Protein AF-A0A128A4F1-F1 (afdb_monomer)

pLDDT: mean 85.99, std 13.38, range [46.47, 97.38]

Solvent-accessible surface area (backbone atoms only — not comparable to full-atom values): 4676 Å² total; per-residue (Å²): 109,72,68,58,47,37,53,52,38,44,65,67,50,72,77,55,56,67,68,60,42,49,54,54,40,56,69,72,62,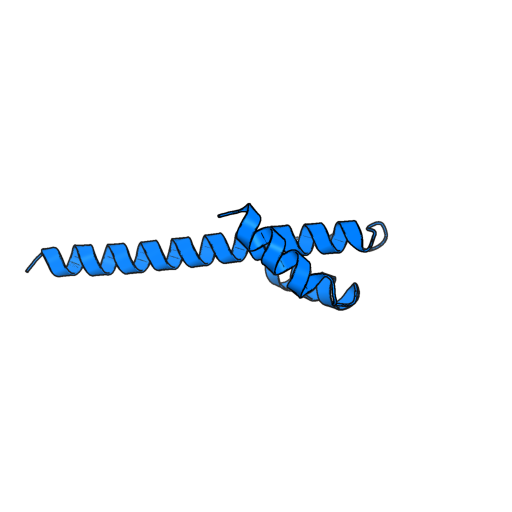43,90,84,59,76,74,78,74,72,89,79,60,53,66,66,58,47,48,50,52,34,24,52,53,51,42,50,52,53,51,52,53,51,50,54,51,52,54,52,54,51,54,52,55,59,61,62,76,78,117

Secondary structure (DSSP, 8-state):
-HHHHHHHHHHHHTTS-HHHHHHHHHHHH-TTS----GGG--HHHHHHHHHHHHHHHHHHHHHHHHHHHHHHHHHHTT-

Structure (mmCIF, N/CA/C/O backbone):
data_AF-A0A128A4F1-F1
#
_entry.id   AF-A0A128A4F1-F1
#
loop_
_atom_site.group_PDB
_atom_site.id
_atom_site.type_symbol
_atom_site.label_atom_id
_atom_site.label_alt_id
_atom_site.label_comp_id
_atom_site.label_asym_id
_atom_site.label_entity_id
_atom_site.label_seq_id
_atom_site.pdbx_PDB_ins_code
_atom_site.Cartn_x
_atom_site.Cartn_y
_atom_site.Cartn_z
_atom_site.occupancy
_atom_site.B_iso_or_equiv
_atom_site.auth_seq_id
_atom_site.auth_comp_id
_atom_site.auth_asym_id
_atom_site.auth_atom_id
_atom_site.pdbx_PDB_model_num
ATOM 1 N N . MET A 1 1 ? -3.964 -12.785 6.977 1.00 56.69 1 MET A N 1
ATOM 2 C CA . MET A 1 1 ? -4.520 -11.448 6.675 1.00 56.69 1 MET A CA 1
ATOM 3 C C . MET A 1 1 ? -3.475 -10.567 5.993 1.00 56.69 1 MET A C 1
ATOM 5 O O . MET A 1 1 ? -3.686 -10.252 4.833 1.00 56.69 1 MET A O 1
ATOM 9 N N . LEU A 1 2 ? -2.315 -10.296 6.615 1.00 63.50 2 LEU A N 1
ATOM 10 C CA . LEU A 1 2 ? -1.192 -9.555 5.995 1.00 63.50 2 LEU A CA 1
ATOM 11 C C . LEU A 1 2 ? -0.793 -10.084 4.604 1.00 63.50 2 LEU A C 1
ATOM 13 O O . LEU A 1 2 ? -0.781 -9.318 3.647 1.00 63.50 2 LEU A O 1
ATOM 17 N N . ASN A 1 3 ? -0.596 -11.400 4.465 1.00 75.56 3 ASN A N 1
ATOM 18 C CA . ASN A 1 3 ? -0.235 -11.998 3.171 1.00 75.56 3 ASN A CA 1
ATOM 19 C C . ASN A 1 3 ? -1.324 -11.851 2.098 1.00 75.56 3 ASN A C 1
ATOM 21 O O . ASN A 1 3 ? -1.002 -11.740 0.926 1.00 75.56 3 ASN A O 1
ATOM 25 N N . ILE A 1 4 ? -2.608 -11.811 2.472 1.00 87.06 4 ILE A N 1
ATOM 26 C CA . ILE A 1 4 ? -3.700 -11.674 1.491 1.00 87.06 4 ILE A CA 1
ATOM 27 C C . ILE A 1 4 ? -3.731 -10.246 0.936 1.00 87.06 4 ILE A C 1
ATOM 29 O O . ILE A 1 4 ? -3.850 -10.062 -0.273 1.00 87.06 4 ILE A O 1
ATOM 33 N N . HIS A 1 5 ? -3.580 -9.237 1.801 1.00 85.00 5 HIS A N 1
ATOM 34 C CA . HIS A 1 5 ? -3.511 -7.840 1.366 1.00 85.00 5 HIS A CA 1
ATOM 35 C C . HIS A 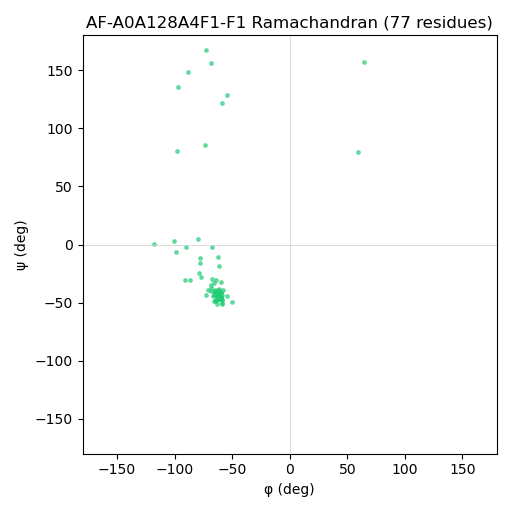1 5 ? -2.257 -7.570 0.530 1.00 85.00 5 HIS A C 1
ATOM 37 O O . HIS A 1 5 ? -2.362 -6.945 -0.523 1.00 85.00 5 HIS A O 1
ATOM 43 N N . ALA A 1 6 ? -1.101 -8.094 0.948 1.00 89.06 6 ALA A N 1
ATOM 44 C CA . ALA A 1 6 ? 0.144 -7.944 0.202 1.00 89.06 6 ALA A CA 1
ATOM 45 C C . ALA A 1 6 ? 0.048 -8.561 -1.205 1.00 89.06 6 ALA A C 1
ATOM 47 O O . ALA A 1 6 ? 0.365 -7.888 -2.181 1.00 89.06 6 ALA A O 1
ATOM 48 N N . GLU A 1 7 ? -0.468 -9.789 -1.335 1.00 94.00 7 GLU A N 1
ATOM 49 C CA . GLU A 1 7 ? -0.679 -10.440 -2.639 1.00 94.00 7 GLU A CA 1
ATOM 50 C C . GLU A 1 7 ? -1.677 -9.670 -3.519 1.00 94.00 7 GLU A C 1
ATOM 52 O O . GLU A 1 7 ? -1.443 -9.468 -4.715 1.00 94.00 7 GLU A O 1
ATOM 57 N N . TYR A 1 8 ? -2.769 -9.170 -2.930 1.00 94.62 8 TYR A N 1
ATOM 58 C CA . TYR A 1 8 ? -3.732 -8.326 -3.637 1.00 94.62 8 TYR A CA 1
ATOM 59 C C . TYR A 1 8 ? -3.076 -7.056 -4.194 1.00 94.62 8 TYR A C 1
ATOM 61 O O . TYR A 1 8 ? -3.218 -6.756 -5.384 1.00 94.62 8 TYR A O 1
ATOM 69 N N . PHE A 1 9 ? -2.332 -6.321 -3.363 1.00 95.88 9 PHE A N 1
ATOM 70 C CA . PHE A 1 9 ? -1.657 -5.101 -3.797 1.00 95.88 9 PHE A CA 1
ATOM 71 C C . PHE A 1 9 ? -0.531 -5.395 -4.781 1.00 95.88 9 PHE A C 1
ATOM 73 O O . PHE A 1 9 ? -0.404 -4.667 -5.758 1.00 95.88 9 PHE A O 1
ATOM 80 N N . LYS A 1 10 ? 0.222 -6.484 -4.619 1.00 96.12 10 LYS A N 1
ATOM 81 C CA . LYS A 1 10 ? 1.262 -6.882 -5.573 1.00 96.12 10 LYS A CA 1
ATOM 82 C C . LYS A 1 10 ? 0.682 -7.121 -6.965 1.00 96.12 10 LYS A C 1
ATOM 84 O O . LYS A 1 10 ? 1.196 -6.579 -7.938 1.00 96.12 10 LYS A O 1
ATOM 89 N N . LYS A 1 11 ? -0.444 -7.838 -7.064 1.00 96.56 11 LYS A N 1
ATOM 90 C CA . LYS A 1 11 ? -1.153 -8.047 -8.338 1.00 96.56 11 LYS A CA 1
ATOM 91 C C . LYS A 1 11 ? -1.702 -6.743 -8.923 1.00 96.56 11 LYS A C 1
ATOM 93 O O . LYS A 1 11 ? -1.638 -6.538 -10.130 1.00 96.56 11 LYS A O 1
ATOM 98 N N . LYS A 1 12 ? -2.264 -5.875 -8.078 1.00 96.56 12 LYS A N 1
ATOM 99 C CA . LYS A 1 12 ? -2.875 -4.606 -8.499 1.00 96.56 12 LYS A CA 1
ATOM 100 C C . LYS A 1 12 ? -1.842 -3.569 -8.948 1.00 96.56 12 LYS A C 1
ATOM 102 O O . LYS A 1 12 ? -2.104 -2.822 -9.883 1.00 96.56 12 LYS A O 1
ATOM 107 N N . LEU A 1 13 ? -0.707 -3.494 -8.258 1.00 97.38 13 LEU A N 1
ATOM 108 C CA . LEU A 1 13 ? 0.331 -2.488 -8.473 1.00 97.38 13 LEU A CA 1
ATOM 109 C C . LEU A 1 13 ? 1.387 -2.950 -9.480 1.00 97.38 13 LEU A C 1
ATOM 111 O O . LEU A 1 13 ? 1.907 -2.121 -10.214 1.00 97.38 13 LEU A O 1
ATOM 115 N N . GLY A 1 14 ? 1.658 -4.254 -9.580 1.00 96.25 14 GLY A N 1
ATOM 116 C CA . GLY A 1 14 ? 2.692 -4.811 -10.462 1.00 96.25 14 GLY A CA 1
ATOM 117 C C . GLY A 1 14 ? 2.425 -4.673 -11.966 1.00 96.25 14 GLY A C 1
ATOM 118 O O . GLY A 1 14 ? 3.243 -5.090 -12.775 1.00 96.25 14 GLY A O 1
ATOM 119 N N . VAL A 1 15 ? 1.278 -4.113 -12.356 1.00 96.81 15 VAL A N 1
ATOM 120 C CA . VAL A 1 15 ? 0.958 -3.758 -13.751 1.00 96.81 15 VAL A CA 1
ATOM 121 C C . VAL A 1 15 ? 1.193 -2.274 -14.046 1.00 96.81 15 VAL A C 1
ATOM 123 O O . VAL A 1 15 ? 1.025 -1.837 -15.182 1.00 96.81 15 VAL A O 1
ATOM 126 N N . LEU A 1 16 ? 1.516 -1.484 -13.021 1.00 96.94 16 LEU A N 1
ATOM 127 C CA . LEU A 1 16 ? 1.700 -0.044 -13.132 1.00 96.94 16 LEU A CA 1
ATOM 128 C C . LEU A 1 16 ? 3.150 0.286 -13.499 1.00 96.94 16 LEU A C 1
ATOM 130 O O . LEU A 1 16 ? 4.065 -0.429 -13.075 1.00 96.94 16 LEU A O 1
ATOM 134 N N . PRO A 1 17 ? 3.372 1.380 -14.247 1.00 96.44 17 PRO A N 1
ATOM 135 C CA . PRO A 1 17 ? 4.713 1.875 -14.518 1.00 96.44 17 PRO A CA 1
ATOM 136 C C . PRO A 1 17 ? 5.359 2.431 -13.238 1.00 96.44 17 PRO A C 1
ATOM 138 O O . PRO A 1 17 ? 4.667 2.831 -12.293 1.00 96.44 17 PRO A O 1
ATOM 141 N N . ILE A 1 18 ? 6.695 2.461 -13.207 1.00 93.62 18 ILE A N 1
ATOM 142 C CA . ILE A 1 18 ? 7.471 2.825 -12.011 1.00 93.62 18 ILE A CA 1
ATOM 143 C C . ILE A 1 18 ? 7.159 4.248 -11.524 1.00 93.62 18 ILE A C 1
ATOM 145 O O . ILE A 1 18 ? 7.147 4.506 -10.323 1.00 93.62 18 ILE A O 1
ATOM 149 N N . GLU A 1 19 ? 6.833 5.163 -12.435 1.00 92.81 19 GLU A N 1
ATOM 150 C CA . GLU A 1 19 ? 6.465 6.546 -12.133 1.00 92.81 19 GLU A CA 1
ATOM 151 C C . GLU A 1 19 ? 5.167 6.614 -11.318 1.00 92.81 19 GLU A C 1
ATOM 153 O O . GLU A 1 19 ? 5.098 7.323 -10.315 1.00 92.81 19 GLU A O 1
ATOM 158 N N . THR A 1 20 ? 4.157 5.819 -11.683 1.00 94.75 20 THR A N 1
ATOM 159 C CA . THR A 1 20 ? 2.889 5.750 -10.943 1.00 94.75 20 THR A CA 1
ATOM 160 C C . THR A 1 20 ? 3.076 5.114 -9.568 1.00 94.75 20 THR A C 1
ATOM 162 O O . THR A 1 20 ? 2.434 5.533 -8.603 1.00 94.75 20 THR A O 1
ATOM 165 N N . LEU A 1 21 ? 3.970 4.129 -9.442 1.00 94.62 21 LEU A N 1
ATOM 166 C CA . LEU A 1 21 ? 4.322 3.573 -8.134 1.00 94.62 21 LEU A CA 1
ATOM 167 C C . LEU A 1 21 ? 4.947 4.646 -7.234 1.00 94.62 21 LEU A C 1
ATOM 169 O O . LEU A 1 21 ? 4.566 4.763 -6.070 1.00 94.62 21 LEU A O 1
ATOM 173 N N 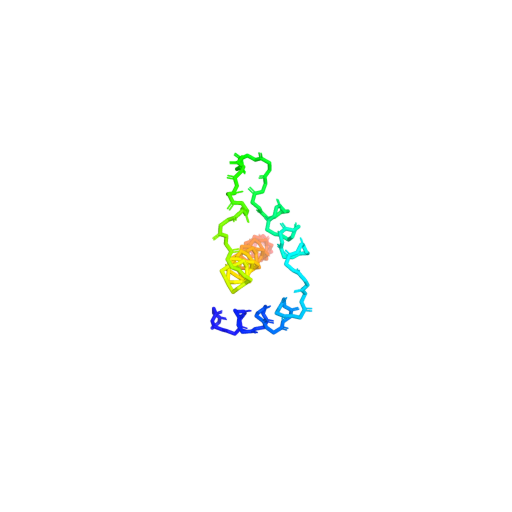. TRP A 1 22 ? 5.825 5.490 -7.782 1.00 91.75 22 TRP A N 1
ATOM 174 C CA . TRP A 1 22 ? 6.390 6.620 -7.047 1.00 91.75 22 TRP A CA 1
ATOM 175 C C . TRP A 1 22 ? 5.345 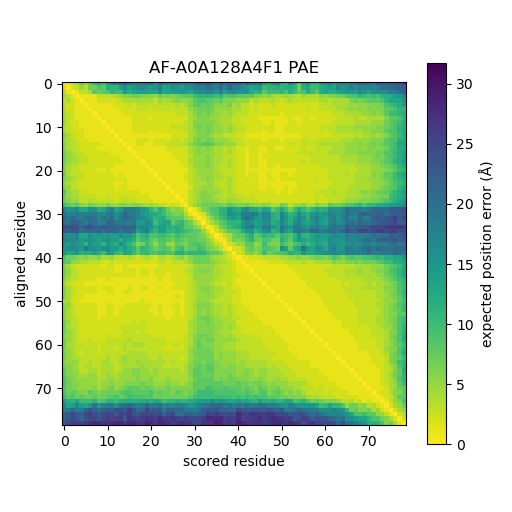7.644 -6.616 1.00 91.75 22 TRP A C 1
ATOM 177 O O . TRP A 1 22 ? 5.402 8.106 -5.482 1.00 91.75 22 TRP A O 1
ATOM 187 N N . GLU A 1 23 ? 4.365 7.968 -7.459 1.00 90.81 23 GLU A N 1
ATOM 188 C CA . GLU A 1 23 ? 3.266 8.856 -7.059 1.00 90.81 23 GLU A CA 1
ATOM 189 C C . GLU A 1 23 ? 2.450 8.287 -5.892 1.00 90.81 23 GLU A C 1
ATOM 191 O O . GLU A 1 23 ? 2.000 9.029 -5.018 1.00 90.81 23 GLU A O 1
ATOM 196 N N . ILE A 1 24 ? 2.230 6.969 -5.880 1.00 91.88 24 ILE A N 1
ATOM 197 C CA . ILE A 1 24 ? 1.544 6.284 -4.780 1.00 91.88 24 ILE A CA 1
ATOM 198 C C . ILE A 1 24 ? 2.363 6.402 -3.496 1.00 91.88 24 ILE A C 1
ATOM 200 O O . ILE A 1 24 ? 1.817 6.752 -2.452 1.00 91.88 24 ILE A O 1
ATOM 204 N N . ILE A 1 25 ? 3.662 6.124 -3.586 1.00 91.12 25 ILE A N 1
ATOM 205 C CA . ILE A 1 25 ? 4.600 6.222 -2.470 1.00 91.12 25 ILE A CA 1
ATOM 206 C C . ILE A 1 25 ? 4.612 7.658 -1.925 1.00 91.12 25 ILE A C 1
ATOM 208 O O . ILE A 1 25 ? 4.351 7.862 -0.743 1.00 91.12 25 ILE A O 1
ATOM 212 N N . ASP A 1 26 ? 4.793 8.665 -2.780 1.00 88.12 26 ASP A N 1
ATOM 213 C CA . ASP A 1 26 ? 4.835 10.076 -2.376 1.00 88.12 26 ASP A CA 1
ATOM 214 C C . ASP A 1 26 ? 3.543 10.519 -1.662 1.00 88.12 26 ASP A C 1
ATOM 216 O O . ASP A 1 26 ? 3.592 11.242 -0.666 1.00 88.12 26 ASP A O 1
ATOM 220 N N . LYS A 1 27 ? 2.374 10.050 -2.124 1.00 88.56 27 LYS A N 1
ATOM 221 C CA . LYS A 1 27 ? 1.079 10.338 -1.480 1.00 88.56 27 LYS A CA 1
ATOM 222 C C . LYS A 1 27 ? 0.959 9.729 -0.083 1.00 88.56 27 LYS A C 1
ATOM 224 O O . LYS A 1 27 ? 0.276 10.304 0.760 1.00 88.56 27 LYS A O 1
ATOM 229 N N . LEU A 1 28 ? 1.573 8.570 0.154 1.00 88.69 28 LEU A N 1
ATOM 230 C CA . LEU A 1 28 ? 1.455 7.834 1.416 1.00 88.69 28 LEU A CA 1
ATOM 231 C C . LEU A 1 28 ? 2.468 8.282 2.473 1.00 88.69 28 LEU A C 1
ATOM 233 O O . LEU A 1 28 ? 2.155 8.221 3.658 1.00 88.69 28 LEU A O 1
ATOM 237 N N . ILE A 1 29 ? 3.660 8.738 2.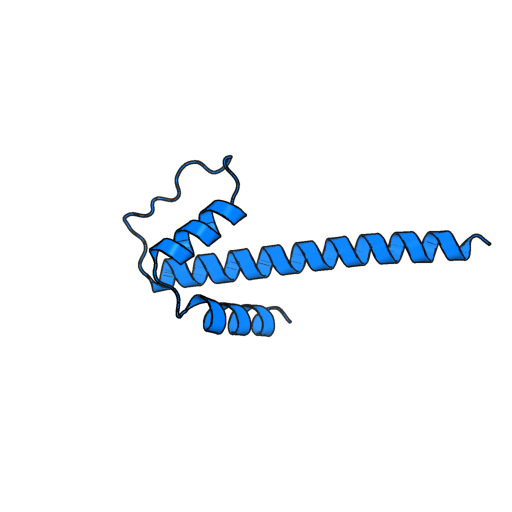077 1.00 84.12 29 ILE A N 1
ATOM 238 C CA . ILE A 1 29 ? 4.733 9.073 3.031 1.00 84.12 29 ILE A CA 1
ATOM 239 C C . ILE A 1 29 ? 4.676 10.549 3.498 1.00 84.12 29 ILE A C 1
ATOM 241 O O . ILE A 1 29 ? 5.392 10.931 4.417 1.00 84.12 29 ILE A O 1
ATOM 245 N N . SER A 1 30 ? 3.736 11.367 3.000 1.00 69.06 30 SER A N 1
ATOM 246 C CA . SER A 1 30 ? 3.534 12.773 3.415 1.00 69.06 30 SER A CA 1
ATOM 247 C C . SER A 1 30 ? 4.732 13.702 3.083 1.00 69.06 30 SER A C 1
ATOM 249 O O . SER A 1 30 ? 5.870 13.247 2.965 1.00 69.06 30 SER A O 1
ATOM 251 N N . PRO A 1 31 ? 4.543 15.035 2.955 1.00 59.91 31 PRO A N 1
ATOM 252 C CA . PRO A 1 31 ? 5.625 15.971 2.608 1.00 59.91 31 PRO A CA 1
ATOM 253 C C . PRO A 1 31 ? 6.776 16.051 3.627 1.00 59.91 31 PRO A C 1
ATOM 255 O O . PRO A 1 31 ? 7.793 16.681 3.352 1.00 59.91 31 PRO A O 1
ATOM 258 N N . TYR A 1 32 ? 6.624 15.455 4.815 1.00 56.94 32 TYR A N 1
ATOM 259 C CA . TYR A 1 32 ? 7.614 15.518 5.896 1.00 56.94 32 TYR A CA 1
ATOM 260 C C . TYR A 1 32 ? 8.811 14.577 5.697 1.00 56.94 32 TYR A C 1
ATOM 262 O O . TYR A 1 32 ? 9.849 14.773 6.329 1.00 56.94 32 TYR A O 1
ATOM 270 N N . HIS A 1 33 ? 8.711 13.599 4.794 1.00 58.41 33 HIS A N 1
ATOM 271 C CA . HIS A 1 33 ? 9.828 12.734 4.423 1.00 58.41 33 HIS A CA 1
ATOM 272 C C . HIS A 1 33 ? 10.465 13.240 3.130 1.00 58.41 33 HIS A C 1
ATOM 274 O O . HIS A 1 33 ? 10.207 12.747 2.033 1.00 58.41 33 HIS A O 1
ATOM 280 N N . ASN A 1 34 ? 11.308 14.264 3.271 1.00 53.09 34 ASN A N 1
ATOM 281 C CA . ASN A 1 34 ? 12.103 14.769 2.162 1.00 53.09 34 ASN A CA 1
ATOM 282 C C . ASN A 1 34 ? 12.995 13.653 1.589 1.00 53.09 34 ASN A C 1
ATOM 284 O O . ASN A 1 34 ? 13.839 13.082 2.278 1.00 53.09 34 ASN A O 1
ATOM 288 N N . SER A 1 35 ? 12.792 13.404 0.293 1.00 60.38 35 SER A N 1
ATOM 289 C CA . SER A 1 35 ? 13.657 12.682 -0.644 1.00 60.38 35 SER A CA 1
ATOM 290 C C . SER A 1 35 ? 14.002 11.228 -0.301 1.00 60.38 35 SER A C 1
ATOM 292 O O . SER A 1 35 ? 15.136 10.918 0.064 1.00 60.38 35 SER A O 1
ATOM 294 N N . PHE A 1 36 ? 13.080 10.299 -0.580 1.00 64.75 36 PHE A N 1
ATOM 295 C CA . PHE A 1 36 ? 13.510 8.962 -1.005 1.00 64.75 36 PHE A CA 1
ATOM 296 C C . PHE A 1 36 ? 14.442 9.118 -2.217 1.00 64.75 36 PHE A C 1
ATOM 298 O O . PHE A 1 36 ? 14.108 9.820 -3.177 1.00 64.75 36 PHE A O 1
ATOM 305 N N . ASN A 1 37 ? 15.629 8.505 -2.181 1.00 67.44 37 ASN A N 1
ATOM 306 C CA . ASN A 1 37 ? 16.557 8.552 -3.309 1.00 67.44 37 ASN A CA 1
ATOM 307 C C . ASN A 1 37 ? 16.039 7.655 -4.444 1.00 67.44 37 ASN A C 1
ATOM 309 O O . ASN A 1 37 ? 16.416 6.493 -4.566 1.00 67.44 37 ASN A O 1
ATOM 313 N N . LYS A 1 38 ? 15.167 8.216 -5.288 1.00 73.25 38 LYS A N 1
ATOM 314 C CA . LYS A 1 38 ? 14.503 7.504 -6.392 1.00 73.25 38 LYS A CA 1
ATOM 315 C C . LYS A 1 38 ? 15.475 6.951 -7.443 1.00 73.25 38 LYS A C 1
ATOM 317 O O . LYS A 1 38 ? 15.095 6.086 -8.220 1.00 73.25 38 LYS A O 1
ATOM 322 N N . LYS A 1 39 ? 16.719 7.449 -7.495 1.00 67.19 39 LYS A N 1
ATOM 323 C CA . LYS A 1 39 ? 17.678 7.152 -8.574 1.00 67.19 39 LYS A CA 1
ATOM 324 C C . LYS A 1 39 ? 18.353 5.780 -8.477 1.00 67.19 39 LYS A C 1
ATOM 326 O O . LYS A 1 39 ? 19.006 5.392 -9.439 1.00 67.19 39 LYS A O 1
ATOM 331 N N . SER A 1 40 ? 18.234 5.067 -7.357 1.00 78.62 40 SER A N 1
ATOM 332 C CA . SER A 1 40 ? 18.956 3.804 -7.128 1.00 78.62 40 SER A CA 1
ATOM 333 C C . SER A 1 40 ? 18.068 2.575 -6.929 1.00 78.62 40 SER A C 1
ATOM 335 O O . SER A 1 40 ? 18.606 1.499 -6.696 1.00 78.62 40 SER A O 1
ATOM 337 N N . MET A 1 41 ? 16.742 2.716 -6.978 1.00 87.12 41 MET A N 1
ATOM 338 C CA . MET A 1 41 ? 15.822 1.605 -6.713 1.00 87.12 41 MET A CA 1
ATOM 339 C C . MET A 1 41 ? 15.361 0.950 -8.014 1.00 87.12 41 MET A C 1
ATOM 341 O O . MET A 1 41 ? 15.006 1.642 -8.971 1.00 87.12 41 MET A O 1
ATOM 345 N N . SER A 1 42 ? 15.363 -0.383 -8.039 1.00 93.31 42 SER A N 1
ATOM 346 C CA . SER A 1 42 ? 14.803 -1.152 -9.149 1.00 93.31 42 SER A CA 1
ATOM 347 C C . SER A 1 42 ? 13.273 -1.091 -9.148 1.00 93.31 42 SER A C 1
ATOM 349 O O . SER A 1 42 ? 12.653 -0.680 -8.166 1.00 93.31 42 SER A O 1
ATOM 351 N N . TYR A 1 43 ? 12.644 -1.525 -10.244 1.00 94.12 43 TYR A N 1
ATOM 352 C CA . TYR A 1 43 ? 11.186 -1.664 -10.290 1.00 94.12 43 TYR A CA 1
ATOM 353 C C . TYR A 1 43 ? 10.662 -2.543 -9.150 1.00 94.12 43 TYR A C 1
ATOM 355 O O . TYR A 1 43 ? 9.693 -2.169 -8.494 1.00 94.12 43 TYR A O 1
ATOM 363 N N . ASP A 1 44 ? 11.325 -3.673 -8.897 1.00 94.88 44 ASP A N 1
ATOM 364 C CA . ASP A 1 44 ? 10.911 -4.633 -7.874 1.00 94.88 44 ASP A CA 1
ATOM 365 C C . ASP A 1 44 ? 10.988 -4.021 -6.470 1.00 94.88 44 ASP A C 1
ATOM 367 O O . ASP A 1 44 ? 10.037 -4.157 -5.702 1.00 94.88 44 ASP A O 1
ATOM 371 N N . ASP A 1 45 ? 12.045 -3.255 -6.171 1.00 92.56 45 ASP A N 1
ATOM 372 C CA . ASP A 1 45 ? 12.180 -2.549 -4.887 1.00 92.56 45 ASP A CA 1
ATOM 373 C C . ASP A 1 45 ? 11.071 -1.500 -4.700 1.00 92.56 45 ASP A C 1
ATOM 375 O O . ASP A 1 45 ? 10.494 -1.353 -3.621 1.00 92.56 45 ASP A O 1
ATOM 379 N N . VAL A 1 46 ? 10.766 -0.744 -5.761 1.00 93.44 46 VAL A N 1
ATOM 380 C CA . VAL A 1 46 ? 9.719 0.288 -5.738 1.00 93.44 46 VAL A CA 1
ATOM 381 C C . VAL A 1 46 ? 8.335 -0.349 -5.600 1.00 93.44 46 VAL A C 1
ATOM 383 O O . VAL A 1 46 ? 7.499 0.155 -4.847 1.00 93.44 46 VAL A O 1
ATOM 386 N N . LEU A 1 47 ? 8.091 -1.468 -6.284 1.00 95.69 47 LEU A N 1
ATOM 387 C CA . LEU A 1 47 ? 6.856 -2.235 -6.172 1.00 95.69 47 LEU A CA 1
ATOM 388 C C . LEU A 1 47 ? 6.683 -2.794 -4.760 1.00 95.69 47 LEU A C 1
ATOM 390 O O . LEU A 1 47 ? 5.607 -2.646 -4.182 1.00 95.69 47 LEU A O 1
ATOM 394 N N . GLU A 1 48 ? 7.722 -3.404 -4.192 1.00 94.44 48 GLU A N 1
ATOM 395 C CA . GLU A 1 48 ? 7.687 -3.930 -2.829 1.00 94.44 48 GLU A CA 1
ATOM 396 C C . GLU A 1 48 ? 7.376 -2.821 -1.821 1.00 94.44 48 GLU A C 1
ATOM 398 O O . GLU A 1 48 ? 6.449 -2.957 -1.017 1.00 94.44 48 GLU A O 1
ATOM 403 N N . LEU A 1 49 ? 8.060 -1.680 -1.926 1.00 92.38 49 LEU A N 1
ATOM 404 C CA . LEU A 1 49 ? 7.800 -0.523 -1.075 1.00 92.38 49 LEU A CA 1
ATOM 405 C C . LEU A 1 49 ? 6.350 -0.031 -1.207 1.00 92.38 49 LEU A C 1
ATOM 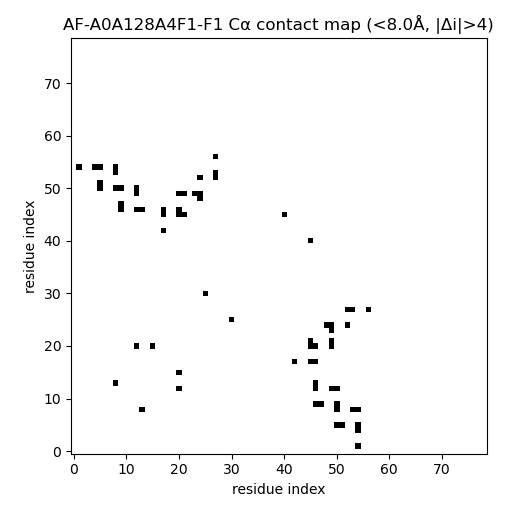407 O O . LEU A 1 49 ? 5.672 0.186 -0.200 1.00 92.38 49 LEU A O 1
ATOM 411 N N . ALA A 1 50 ? 5.843 0.108 -2.434 1.00 93.88 50 ALA A N 1
ATOM 412 C CA . ALA A 1 50 ? 4.467 0.533 -2.677 1.00 93.88 50 ALA A CA 1
ATOM 413 C C . ALA A 1 50 ? 3.445 -0.450 -2.076 1.00 93.88 50 ALA A C 1
ATOM 415 O O . ALA A 1 50 ? 2.457 -0.021 -1.472 1.00 93.88 50 ALA A O 1
ATOM 416 N N . VAL A 1 51 ? 3.692 -1.760 -2.190 1.00 95.50 51 VAL A N 1
ATOM 417 C CA . VAL A 1 51 ? 2.856 -2.813 -1.594 1.00 95.50 51 VAL A CA 1
ATOM 418 C C . VAL A 1 51 ? 2.860 -2.721 -0.071 1.00 95.50 51 VAL A C 1
ATOM 420 O O . VAL A 1 51 ? 1.789 -2.769 0.540 1.00 95.50 51 VAL A O 1
ATOM 423 N N . VAL A 1 52 ? 4.030 -2.555 0.548 1.00 93.44 52 VAL A N 1
ATOM 424 C CA . VAL A 1 52 ? 4.168 -2.434 2.008 1.00 93.44 52 VAL A CA 1
ATOM 425 C C . VAL A 1 52 ? 3.403 -1.218 2.524 1.00 93.44 52 VAL A C 1
ATOM 427 O O . VAL A 1 52 ? 2.626 -1.333 3.476 1.00 93.44 52 VAL A O 1
ATOM 430 N N . LEU A 1 53 ? 3.563 -0.065 1.875 1.00 92.19 53 LEU A N 1
ATOM 431 C CA . LEU A 1 53 ? 2.910 1.176 2.289 1.00 92.19 53 LEU A CA 1
ATOM 432 C C . LEU A 1 53 ? 1.393 1.114 2.116 1.00 92.19 53 LEU A C 1
ATOM 434 O O . LEU A 1 53 ? 0.662 1.488 3.031 1.00 92.19 53 LEU A O 1
ATOM 438 N N . GLN A 1 54 ? 0.904 0.596 0.985 1.00 94.19 54 GLN A N 1
ATOM 439 C CA . GLN A 1 54 ? -0.534 0.417 0.761 1.00 94.19 54 GLN A CA 1
ATOM 440 C C . GLN A 1 54 ? -1.145 -0.569 1.755 1.00 94.19 54 GLN A C 1
ATOM 442 O O . GLN A 1 54 ? -2.197 -0.292 2.328 1.00 94.19 54 GLN A O 1
ATOM 447 N N . THR A 1 55 ? -0.461 -1.686 2.014 1.00 93.62 55 THR A N 1
ATOM 448 C CA . THR A 1 55 ? -0.907 -2.677 3.001 1.00 93.62 55 THR A CA 1
ATOM 449 C C . THR A 1 55 ? -0.988 -2.060 4.394 1.00 93.62 55 THR A C 1
ATOM 451 O O . THR A 1 55 ? -1.982 -2.243 5.092 1.00 93.62 55 THR A O 1
ATOM 454 N N . SER A 1 56 ? 0.024 -1.284 4.784 1.00 91.50 56 SER A N 1
ATOM 455 C CA . SER A 1 56 ? 0.067 -0.616 6.088 1.00 91.50 56 SER A CA 1
ATOM 456 C C . SER A 1 56 ? -1.049 0.420 6.221 1.00 91.50 56 SER A C 1
ATOM 458 O O . SER A 1 56 ? -1.791 0.404 7.199 1.00 91.50 56 SER A O 1
ATOM 460 N N . ASN A 1 57 ? -1.216 1.280 5.215 1.00 92.00 57 ASN A N 1
ATOM 461 C CA . ASN A 1 57 ? -2.257 2.304 5.186 1.00 92.00 57 ASN A CA 1
ATOM 462 C C . ASN A 1 57 ? -3.672 1.702 5.252 1.00 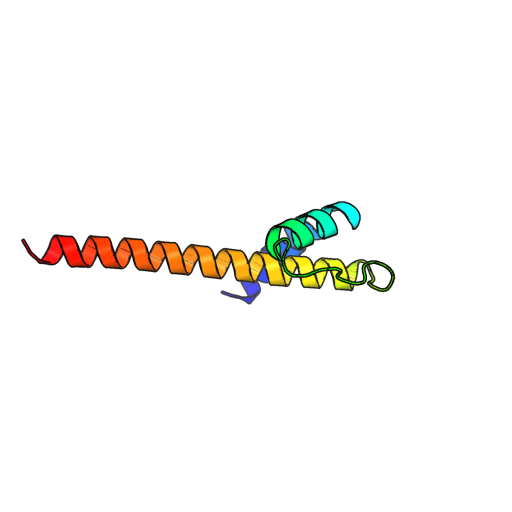92.00 57 ASN A C 1
ATOM 464 O O . ASN A 1 57 ? -4.522 2.212 5.977 1.00 92.00 57 ASN A O 1
ATOM 468 N N . GLU A 1 58 ? -3.920 0.595 4.549 1.00 92.38 58 GLU A N 1
ATOM 469 C CA . GLU A 1 58 ? -5.204 -0.111 4.613 1.00 92.38 58 GLU A CA 1
ATOM 470 C C . GLU A 1 58 ? -5.473 -0.685 6.012 1.00 92.38 58 GLU A C 1
ATOM 472 O O . GLU A 1 58 ? -6.574 -0.554 6.544 1.00 92.38 58 GLU A O 1
ATOM 477 N N . ILE A 1 59 ? -4.455 -1.273 6.648 1.00 91.62 59 ILE A N 1
ATOM 478 C CA . ILE A 1 59 ? -4.575 -1.782 8.019 1.00 91.62 59 ILE A CA 1
ATOM 479 C C . ILE A 1 59 ? -4.898 -0.643 8.991 1.00 91.62 59 ILE A C 1
ATOM 481 O O . ILE A 1 59 ? -5.808 -0.797 9.805 1.00 91.62 59 ILE A O 1
ATOM 485 N N . PHE A 1 60 ? -4.215 0.502 8.895 1.00 91.88 60 PHE A N 1
ATOM 486 C CA . PHE A 1 60 ? -4.502 1.655 9.753 1.00 91.88 60 PHE A CA 1
ATOM 487 C C . PHE A 1 60 ? -5.937 2.158 9.585 1.00 91.88 60 PHE A C 1
ATOM 489 O O . PHE A 1 60 ? -6.636 2.315 10.583 1.00 91.88 60 PHE A O 1
ATOM 496 N N . ARG A 1 61 ? -6.422 2.304 8.346 1.00 92.38 61 ARG A N 1
ATOM 497 C CA . ARG A 1 61 ? -7.815 2.700 8.077 1.00 92.38 61 ARG A CA 1
ATOM 498 C C . ARG A 1 61 ? -8.827 1.722 8.663 1.00 92.38 61 ARG A C 1
ATOM 500 O O . ARG A 1 61 ? -9.831 2.143 9.233 1.00 92.38 61 ARG A O 1
ATOM 507 N N . ASN A 1 62 ? -8.564 0.422 8.553 1.00 92.94 62 ASN A N 1
ATOM 508 C CA . ASN A 1 62 ? -9.434 -0.599 9.134 1.00 92.94 62 ASN A CA 1
ATOM 509 C C . ASN A 1 62 ? -9.450 -0.513 10.666 1.00 92.94 62 ASN A C 1
ATOM 511 O O . ASN A 1 62 ? -10.507 -0.649 11.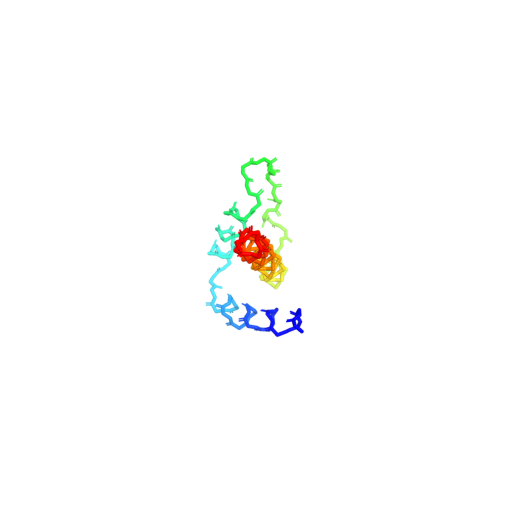279 1.00 92.94 62 ASN A O 1
ATOM 515 N N . LEU A 1 63 ? -8.303 -0.245 11.295 1.00 94.31 63 LEU A N 1
ATOM 516 C CA . LEU A 1 63 ? -8.221 -0.047 12.744 1.00 94.31 63 LEU A CA 1
ATOM 517 C C . LEU A 1 63 ? -8.967 1.214 13.200 1.00 94.31 63 LEU A C 1
ATOM 519 O O . LEU A 1 63 ? -9.670 1.159 14.209 1.00 94.31 63 LEU A O 1
ATOM 523 N N . GLU A 1 64 ? -8.867 2.317 12.457 1.00 94.56 64 GLU A N 1
ATOM 524 C CA . GLU A 1 64 ? -9.627 3.545 12.726 1.00 94.56 64 GLU A CA 1
ATOM 525 C C . GLU A 1 64 ? -11.137 3.295 12.652 1.00 94.56 64 GLU A C 1
ATOM 527 O O . GLU A 1 64 ? -11.871 3.673 13.565 1.00 94.56 64 GLU A O 1
ATOM 532 N N . GLN A 1 65 ? -11.604 2.589 11.619 1.00 95.31 65 GLN A N 1
ATOM 533 C CA . GLN A 1 65 ? -13.017 2.221 11.486 1.00 95.31 65 GLN A CA 1
ATOM 534 C C . GLN A 1 65 ? -13.488 1.335 12.644 1.00 95.31 65 GLN A C 1
ATOM 536 O O . GLN A 1 65 ? -14.547 1.582 13.216 1.00 95.31 65 GLN A O 1
ATOM 541 N N . ILE A 1 66 ? -12.687 0.342 13.045 1.00 95.50 66 ILE A N 1
ATOM 542 C CA . ILE A 1 66 ? -12.995 -0.502 14.210 1.00 95.50 66 ILE A CA 1
ATOM 543 C C . ILE A 1 66 ? -13.100 0.344 15.484 1.00 95.50 66 ILE A C 1
ATOM 545 O O . ILE A 1 66 ? -13.980 0.095 16.307 1.00 95.50 66 ILE A O 1
ATOM 549 N N . ALA A 1 67 ? -12.224 1.335 15.669 1.00 94.94 67 ALA A N 1
ATOM 550 C CA . ALA A 1 67 ? -12.273 2.220 16.829 1.00 94.94 67 ALA A CA 1
ATOM 551 C C . ALA A 1 67 ? -13.552 3.074 16.854 1.00 94.94 67 ALA A C 1
ATOM 553 O O . ALA A 1 67 ? -14.153 3.231 17.917 1.00 94.94 67 ALA A O 1
ATOM 554 N N . VAL A 1 68 ? -13.995 3.575 15.695 1.00 94.88 68 VAL A N 1
ATOM 555 C CA . VAL A 1 68 ? -15.266 4.308 15.558 1.00 94.88 68 VAL A CA 1
ATOM 556 C C . VAL A 1 68 ? -16.452 3.409 15.903 1.00 94.88 68 VAL A C 1
ATOM 558 O O . VAL A 1 68 ? -17.230 3.760 16.784 1.00 94.88 68 VAL A O 1
ATOM 561 N N . ILE A 1 69 ? -16.536 2.220 15.300 1.00 94.81 69 ILE A N 1
ATOM 562 C CA . ILE A 1 69 ? -17.633 1.269 15.543 1.00 94.81 69 ILE A CA 1
ATOM 563 C C . ILE A 1 69 ? -17.706 0.880 17.025 1.00 94.81 69 ILE A C 1
ATOM 565 O O . ILE A 1 69 ? -18.785 0.843 17.608 1.00 94.81 69 ILE A O 1
ATOM 569 N N . LYS A 1 70 ? -16.559 0.617 17.667 1.00 93.75 70 LYS A N 1
ATOM 570 C CA . LYS A 1 70 ? -16.517 0.312 19.106 1.00 93.75 70 LYS A CA 1
ATOM 571 C C . LYS A 1 70 ? -17.077 1.454 19.948 1.00 93.75 70 LYS A C 1
ATOM 573 O O . LYS A 1 70 ? -17.877 1.210 20.842 1.00 93.75 70 LYS A O 1
ATOM 578 N N . LYS A 1 71 ? -16.690 2.694 19.637 1.00 93.31 71 LYS A N 1
ATOM 579 C CA . LYS A 1 71 ? -17.183 3.883 20.337 1.00 93.31 71 LYS A CA 1
ATOM 580 C C . LYS A 1 71 ? -18.702 4.044 20.198 1.00 93.31 71 LYS A C 1
ATOM 582 O O . LYS A 1 71 ? -19.351 4.427 21.166 1.00 93.31 71 LYS A O 1
ATOM 587 N N . GLU A 1 72 ? -19.253 3.772 19.017 1.00 92.94 72 GLU A N 1
ATOM 588 C CA . GLU A 1 72 ? -20.699 3.834 18.762 1.00 92.94 72 GLU A CA 1
ATOM 589 C C . GLU A 1 72 ? -21.452 2.766 19.571 1.00 92.94 72 GLU A C 1
ATOM 591 O O . GLU A 1 72 ? -22.372 3.101 20.315 1.00 92.94 72 GLU A O 1
ATOM 596 N N . LEU A 1 73 ? -20.991 1.511 19.544 1.00 91.69 73 LEU A N 1
ATOM 597 C CA . LEU A 1 73 ? -21.598 0.415 20.312 1.00 91.69 73 LEU A CA 1
ATOM 598 C C . LEU A 1 73 ? -21.535 0.633 21.833 1.00 91.69 73 LEU A C 1
ATOM 600 O O . LEU A 1 73 ? -22.490 0.325 22.545 1.00 91.69 73 LEU A O 1
ATOM 604 N N . ASP A 1 74 ? -20.430 1.177 22.346 1.00 88.56 74 ASP A N 1
ATOM 605 C CA . ASP A 1 74 ? -20.300 1.491 23.773 1.00 88.56 74 ASP A CA 1
ATOM 606 C C . ASP A 1 74 ? -21.252 2.623 24.196 1.00 88.56 74 ASP A C 1
ATOM 608 O O . ASP A 1 74 ? -21.709 2.650 25.336 1.00 88.56 74 ASP A O 1
ATOM 612 N N . SER A 1 75 ? -21.586 3.544 23.284 1.00 78.56 75 SER A N 1
ATOM 613 C CA . SER A 1 75 ? -22.524 4.639 23.557 1.00 78.56 75 SER A CA 1
ATOM 614 C C . SER A 1 75 ? -23.996 4.210 23.554 1.00 78.56 75 SER A C 1
ATOM 616 O O . SER A 1 75 ? -24.800 4.799 24.274 1.00 78.56 75 SER A O 1
ATOM 618 N N . GLU A 1 76 ? -24.342 3.160 22.806 1.00 69.06 76 GLU A N 1
ATOM 619 C CA . GLU A 1 76 ? -25.699 2.598 22.756 1.00 69.06 76 GLU A CA 1
ATOM 620 C C . GLU A 1 76 ? -26.024 1.705 23.967 1.00 69.06 76 GLU A C 1
ATOM 622 O O . GLU A 1 76 ? -27.185 1.593 24.345 1.00 69.06 76 GLU A O 1
ATOM 627 N N . ASN A 1 77 ? -25.014 1.130 24.632 1.00 59.53 77 ASN A N 1
ATOM 628 C CA . ASN A 1 77 ? -25.182 0.282 25.825 1.00 59.53 77 ASN A CA 1
ATOM 629 C C . ASN A 1 77 ? -25.406 1.059 27.145 1.00 59.53 77 ASN A C 1
ATOM 631 O O . ASN A 1 77 ? -25.429 0.452 28.216 1.00 59.53 77 ASN A O 1
ATOM 635 N N . ILE 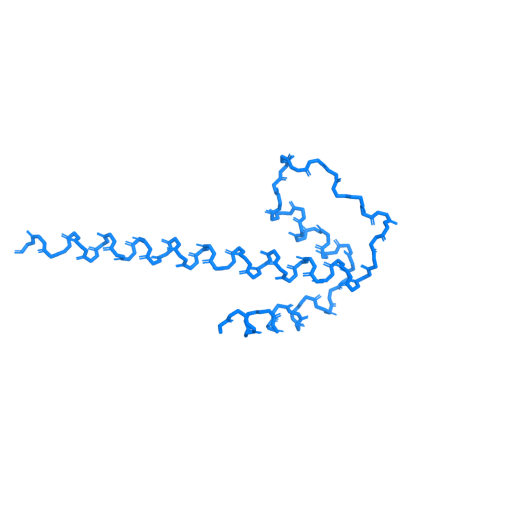A 1 78 ? -25.525 2.393 27.097 1.00 55.22 78 ILE A N 1
ATOM 636 C CA . ILE A 1 78 ? -25.763 3.263 28.271 1.00 55.22 78 ILE A CA 1
ATOM 637 C C . ILE A 1 78 ? -27.254 3.678 28.382 1.00 55.22 78 ILE A C 1
ATOM 639 O O . ILE A 1 78 ? -27.629 4.422 29.288 1.00 55.22 78 ILE A O 1
ATOM 643 N N . LEU A 1 79 ? -28.123 3.174 27.498 1.00 46.47 79 LEU A N 1
ATOM 644 C CA . LEU A 1 79 ? -29.587 3.324 27.554 1.00 46.47 79 LEU A CA 1
ATOM 645 C C . LEU A 1 79 ? -30.268 2.021 27.990 1.00 46.47 79 LEU A C 1
ATOM 647 O O . LEU A 1 79 ? -31.348 2.131 28.614 1.00 46.47 79 LEU A O 1
#

Mean predicted aligned error: 6.48 Å

Organism: NCBI:txid1078905

Foldseek 3Di:
DLVVQLVVLLVVPVVDDLVVLVVLLDVQVDPVPPDDPSPPDDSVRSSNSSSVSVSVVVVVVVVVVVVVVVVVVVVVVVD

Sequence (79 aa):
MLNIHAEYFKKKLGVLPIETLWEIIDKLISPYHNSFNKKSMSYDDVLELAVVLQTSNEIFRNLEQIAVIKKELDSENIL

Radius of gyration: 16.82 Å; Cα contacts (8 Å, |Δi|>4): 35; chains: 1; bounding box: 48×28×43 Å